Protein AF-A0A6I5NSA7-F1 (afdb_monomer)

pLDDT: mean 71.24, std 10.48, range [43.88, 86.69]

Mean predicted aligned error: 13.0 Å

Secondary structure (DSSP, 8-state):
--------------HHHHHHHHHHHHHHHHHHHGGG-S---HHHHHHHHHHTTHHHHHHHHHHHHHHHHHHH--S---HHHHHHHHHHHHHHHHHHHHHHH-

Structure (mmCIF, N/CA/C/O backbone):
data_AF-A0A6I5NSA7-F1
#
_entry.id   AF-A0A6I5NSA7-F1
#
loop_
_atom_site.group_PDB
_atom_site.id
_atom_site.type_symbol
_atom_site.label_atom_id
_atom_site.label_alt_id
_atom_site.label_comp_id
_atom_site.label_asym_id
_atom_site.label_entity_id
_atom_site.label_seq_id
_atom_site.pdbx_PDB_ins_code
_atom_site.Cartn_x
_atom_site.Cartn_y
_atom_site.Cartn_z
_atom_site.occupancy
_atom_site.B_iso_or_equiv
_atom_site.auth_seq_id
_atom_site.auth_comp_id
_atom_site.auth_asym_id
_atom_site.auth_atom_id
_atom_site.pdbx_PDB_model_num
ATOM 1 N N . MET A 1 1 ? -43.886 7.411 28.903 1.00 43.88 1 MET A N 1
ATOM 2 C CA . MET A 1 1 ? -43.4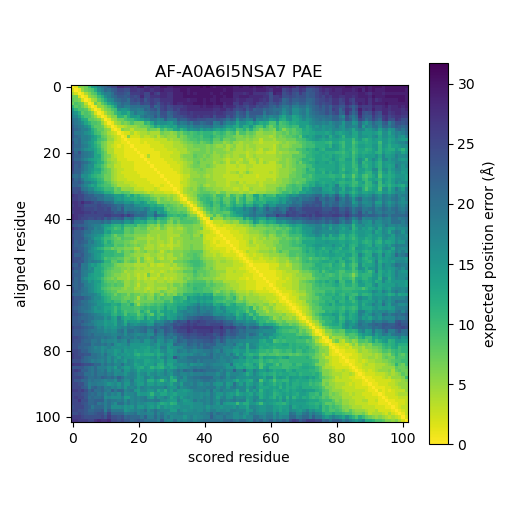25 6.986 27.559 1.00 43.88 1 MET A CA 1
ATOM 3 C C . MET A 1 1 ? -41.966 7.404 27.390 1.00 43.88 1 MET A C 1
ATOM 5 O O . MET A 1 1 ? -41.687 8.594 27.420 1.00 43.88 1 MET A O 1
ATOM 9 N N . LYS A 1 2 ? -41.023 6.449 27.347 1.00 45.75 2 LYS A N 1
ATOM 10 C CA . LYS A 1 2 ? -39.570 6.709 27.311 1.00 45.75 2 LYS A CA 1
ATOM 11 C C . LYS A 1 2 ? -39.136 7.108 25.895 1.00 45.75 2 LYS A C 1
ATOM 13 O O . LYS A 1 2 ? -39.235 6.294 24.983 1.00 45.75 2 LYS A O 1
ATOM 18 N N . GLN A 1 3 ? -38.651 8.337 25.719 1.00 48.06 3 GLN A N 1
ATOM 19 C CA . GLN A 1 3 ? -37.984 8.762 24.487 1.00 48.06 3 GLN A CA 1
ATOM 20 C C . GLN A 1 3 ? -36.615 8.075 24.398 1.00 48.06 3 GLN A C 1
ATOM 22 O O . GLN A 1 3 ? -35.752 8.276 25.251 1.00 48.06 3 GLN A O 1
ATOM 27 N N . ALA A 1 4 ? -36.427 7.237 23.381 1.00 54.59 4 ALA A N 1
ATOM 28 C CA . ALA A 1 4 ? -35.135 6.649 23.060 1.00 54.59 4 ALA A CA 1
ATOM 29 C C . ALA A 1 4 ? -34.254 7.720 22.399 1.00 54.59 4 ALA A C 1
ATOM 31 O O . ALA A 1 4 ? -34.458 8.097 21.245 1.00 54.59 4 ALA A O 1
ATOM 32 N N . SER A 1 5 ? -33.279 8.231 23.145 1.00 54.88 5 SER A N 1
ATOM 33 C CA . SER A 1 5 ? -32.248 9.132 22.644 1.00 54.88 5 SER A CA 1
ATOM 34 C C . SER A 1 5 ? -31.335 8.383 21.666 1.00 54.88 5 SER A C 1
ATOM 36 O O . SER A 1 5 ? -30.462 7.603 22.042 1.00 54.88 5 SER A O 1
ATOM 38 N N . SER A 1 6 ? -31.538 8.614 20.368 1.00 56.78 6 SER A N 1
ATOM 39 C CA . SER A 1 6 ? -30.638 8.143 19.312 1.00 56.78 6 SER A CA 1
ATOM 40 C C . SER A 1 6 ? -29.298 8.885 19.403 1.00 56.78 6 SER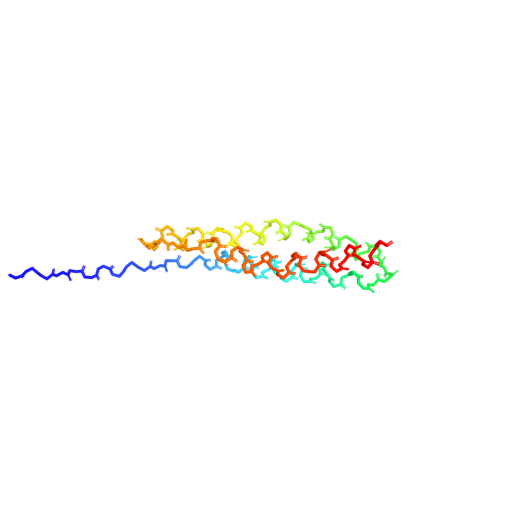 A C 1
ATOM 42 O O . SER A 1 6 ? -29.102 9.928 18.777 1.00 56.78 6 SER A O 1
ATOM 44 N N . ILE A 1 7 ? -28.350 8.340 20.168 1.00 56.31 7 ILE A N 1
ATOM 45 C CA . ILE A 1 7 ? -26.964 8.819 20.228 1.00 56.31 7 ILE A CA 1
ATOM 46 C C . ILE A 1 7 ? -26.300 8.554 18.866 1.00 56.31 7 ILE A C 1
ATOM 48 O O . ILE A 1 7 ? -25.774 7.470 18.608 1.00 56.31 7 ILE A O 1
ATOM 52 N N . LYS A 1 8 ? -26.296 9.552 17.971 1.00 47.94 8 LYS A N 1
ATOM 53 C CA . LYS A 1 8 ? -25.435 9.542 16.779 1.00 47.94 8 LYS A CA 1
ATOM 54 C C . LYS A 1 8 ? -23.983 9.669 17.240 1.00 47.94 8 LYS A C 1
ATOM 56 O O . LYS A 1 8 ? -23.501 10.771 17.493 1.00 47.94 8 LYS A O 1
ATOM 61 N N . ARG A 1 9 ? -23.263 8.549 17.338 1.00 53.22 9 ARG A N 1
ATOM 62 C CA . ARG A 1 9 ? -21.803 8.572 17.506 1.00 53.22 9 ARG A CA 1
ATOM 63 C C . ARG A 1 9 ? -21.189 9.243 16.272 1.00 53.22 9 ARG A C 1
ATOM 65 O O . ARG A 1 9 ? -21.200 8.673 15.183 1.00 53.22 9 ARG A O 1
ATOM 72 N N . LYS A 1 10 ? -20.692 10.476 16.426 1.00 51.69 10 LYS A N 1
ATOM 73 C CA . LYS A 1 10 ? -19.902 11.172 15.400 1.00 51.69 10 LYS A CA 1
ATOM 74 C C . LYS A 1 10 ? -18.604 10.391 15.215 1.00 51.69 10 LYS A C 1
ATOM 76 O O . LYS A 1 10 ? -17.728 10.417 16.073 1.00 51.69 10 LYS A O 1
ATOM 81 N N . HIS A 1 11 ? -18.512 9.669 14.108 1.00 58.53 11 HIS A N 1
ATOM 82 C CA . HIS A 1 11 ? -17.304 8.963 13.707 1.00 58.53 11 HIS A CA 1
ATOM 83 C C . HIS A 1 11 ? -16.224 10.005 13.394 1.00 58.53 11 HIS A C 1
ATOM 85 O O . HIS A 1 11 ? -16.350 10.762 12.427 1.00 58.53 11 HIS A O 1
ATOM 91 N N . LYS A 1 12 ? -15.230 10.144 14.276 1.00 65.81 12 LYS A N 1
ATOM 92 C CA . LYS A 1 12 ? -14.187 11.168 14.161 1.00 65.81 12 LYS A CA 1
ATOM 93 C C . LYS A 1 12 ? -13.186 10.679 13.113 1.00 65.81 12 LYS A C 1
ATOM 95 O O . LYS A 1 12 ? -12.296 9.898 13.422 1.00 65.81 12 LYS A O 1
ATOM 100 N N . ARG A 1 13 ? -13.381 11.082 11.853 1.00 66.12 13 ARG A N 1
ATOM 101 C CA . ARG A 1 13 ? -12.476 10.719 10.753 1.00 66.12 13 ARG A CA 1
ATOM 102 C C . ARG A 1 13 ? -11.074 11.254 11.048 1.00 66.12 13 ARG A C 1
ATOM 104 O O . ARG A 1 13 ? -10.904 12.451 11.276 1.00 66.12 13 ARG A O 1
ATOM 111 N N . LEU A 1 14 ? -10.087 10.366 11.042 1.00 74.62 14 LEU A N 1
ATOM 112 C CA . LEU A 1 14 ? -8.681 10.704 11.235 1.00 74.62 14 LEU A CA 1
ATOM 113 C C . LEU A 1 14 ? -8.088 11.165 9.900 1.00 74.62 14 LEU A C 1
ATOM 115 O O . LEU A 1 14 ? -7.432 10.400 9.202 1.00 74.62 14 LEU A O 1
ATOM 119 N N . ILE A 1 15 ? -8.319 12.434 9.559 1.00 79.81 15 ILE A N 1
ATOM 120 C CA . ILE A 1 15 ? -7.856 13.063 8.306 1.00 79.81 15 ILE A CA 1
ATOM 121 C C . ILE A 1 15 ? -6.351 12.875 8.075 1.00 79.81 15 ILE A C 1
ATOM 123 O O . ILE A 1 15 ? -5.930 12.657 6.944 1.00 79.81 15 ILE A O 1
ATOM 127 N N . GLY A 1 16 ? -5.543 12.901 9.141 1.00 80.19 16 GLY A N 1
ATOM 128 C CA . GLY A 1 16 ? -4.104 12.653 9.035 1.00 80.19 16 GLY A CA 1
ATOM 129 C C . GLY A 1 16 ? -3.787 11.260 8.488 1.00 80.19 16 GLY A C 1
ATOM 130 O O . GLY A 1 16 ? -2.960 11.130 7.594 1.00 80.19 16 GLY A O 1
ATOM 131 N N . VAL A 1 17 ? -4.488 10.225 8.960 1.00 78.56 17 VAL A N 1
ATOM 132 C CA . VAL A 1 17 ? -4.278 8.843 8.494 1.00 78.56 17 VAL A CA 1
ATOM 133 C C . VAL A 1 17 ? -4.680 8.699 7.026 1.00 78.56 17 VAL A C 1
ATOM 135 O O . VAL A 1 17 ? -3.985 8.026 6.271 1.00 78.56 17 VAL A O 1
ATOM 138 N N . ASP A 1 18 ? -5.756 9.365 6.603 1.00 80.38 18 ASP A N 1
ATOM 139 C CA . ASP A 1 18 ? -6.185 9.373 5.202 1.00 80.38 18 ASP A CA 1
ATOM 140 C C . ASP A 1 18 ? -5.169 10.090 4.289 1.00 80.38 18 ASP A C 1
ATOM 142 O O . ASP A 1 18 ? -4.873 9.593 3.201 1.00 80.38 18 ASP A O 1
ATOM 146 N N . LEU A 1 19 ? -4.582 11.206 4.742 1.00 84.38 19 LEU A N 1
ATOM 147 C CA . LEU A 1 19 ? -3.532 11.932 4.014 1.00 84.38 19 LEU A CA 1
ATOM 148 C C . LEU A 1 19 ? -2.269 11.080 3.852 1.00 84.38 19 LEU A C 1
ATOM 150 O O . LEU A 1 19 ? -1.771 10.905 2.741 1.00 84.38 19 LEU A O 1
ATOM 154 N N . PHE A 1 20 ? -1.782 10.512 4.955 1.00 82.50 20 PHE A N 1
ATOM 155 C CA . PHE A 1 20 ? -0.605 9.651 4.949 1.00 82.50 20 PHE A CA 1
ATOM 156 C C . PHE A 1 20 ? -0.819 8.395 4.096 1.00 82.50 20 PHE A C 1
ATOM 158 O O . PHE A 1 20 ? 0.076 7.982 3.365 1.00 82.50 20 PHE A O 1
ATOM 165 N N . ARG A 1 21 ? -2.026 7.820 4.115 1.00 81.00 21 ARG A N 1
ATOM 166 C CA . ARG A 1 21 ? -2.394 6.708 3.234 1.00 81.00 21 ARG A CA 1
ATOM 167 C C . ARG A 1 21 ? -2.358 7.106 1.758 1.00 81.00 21 ARG A C 1
ATOM 169 O O . ARG A 1 21 ? -1.874 6.325 0.946 1.00 81.00 21 ARG A O 1
ATOM 176 N N . GLY A 1 22 ? -2.860 8.293 1.411 1.00 83.69 22 GLY A N 1
ATOM 177 C CA . GLY A 1 22 ? -2.785 8.830 0.049 1.00 83.69 22 GLY A CA 1
ATOM 178 C C . GLY A 1 22 ? -1.342 9.005 -0.425 1.00 83.69 22 GLY A C 1
ATOM 179 O O . GLY A 1 22 ? -1.001 8.572 -1.524 1.00 83.69 22 GLY A O 1
ATOM 180 N N . LEU A 1 23 ? -0.483 9.552 0.439 1.00 86.12 23 LEU A N 1
ATOM 181 C CA . LEU A 1 23 ? 0.945 9.711 0.166 1.00 86.12 23 LEU A CA 1
ATOM 182 C C . LEU A 1 23 ? 1.623 8.354 -0.063 1.00 86.12 23 LEU A C 1
ATOM 184 O O . LEU A 1 23 ? 2.363 8.191 -1.028 1.00 86.12 23 LEU A O 1
ATOM 188 N N . SER A 1 24 ? 1.298 7.340 0.741 1.00 85.19 24 SER A N 1
ATOM 189 C CA . SER A 1 24 ? 1.845 5.998 0.536 1.00 85.19 24 SER A CA 1
ATOM 190 C C . SER A 1 24 ? 1.347 5.313 -0.732 1.00 85.19 24 SER A C 1
ATOM 192 O O . SER A 1 24 ? 2.128 4.613 -1.363 1.00 85.19 24 SER A O 1
ATOM 194 N N . ILE A 1 25 ? 0.098 5.533 -1.159 1.00 85.56 25 ILE A N 1
ATOM 195 C CA . ILE A 1 25 ? -0.376 5.036 -2.463 1.00 85.56 25 ILE A CA 1
ATOM 196 C C . ILE A 1 25 ? 0.457 5.648 -3.593 1.00 85.56 25 ILE A C 1
ATOM 198 O O . ILE A 1 25 ? 0.913 4.922 -4.471 1.00 85.56 25 ILE A O 1
ATOM 202 N N . PHE A 1 26 ? 0.676 6.965 -3.560 1.00 86.69 26 PHE A N 1
ATOM 203 C CA . PHE A 1 26 ? 1.465 7.668 -4.574 1.00 86.69 26 PHE A CA 1
ATOM 204 C C . PHE A 1 26 ? 2.896 7.123 -4.663 1.00 86.69 26 PHE A C 1
ATOM 206 O O . PHE A 1 26 ? 3.379 6.786 -5.739 1.00 86.69 26 PHE A O 1
ATOM 213 N N . CYS A 1 27 ? 3.525 6.947 -3.508 1.00 84.81 27 CYS A N 1
ATOM 214 C CA . CYS A 1 27 ? 4.820 6.307 -3.350 1.00 84.81 27 CYS A CA 1
ATOM 215 C C . CYS A 1 27 ? 4.884 4.880 -3.932 1.00 84.81 27 CYS A C 1
ATOM 217 O O . CYS A 1 27 ? 5.818 4.552 -4.656 1.00 84.81 27 CYS A O 1
ATOM 219 N N . VAL A 1 28 ? 3.882 4.037 -3.670 1.00 83.31 28 VAL A N 1
ATOM 220 C CA . VAL A 1 28 ? 3.825 2.669 -4.218 1.00 83.31 28 VAL A CA 1
ATOM 221 C C . VAL A 1 28 ? 3.697 2.679 -5.746 1.00 83.31 28 VAL A C 1
ATOM 223 O O . VAL A 1 28 ? 4.357 1.891 -6.419 1.00 83.31 28 VAL A O 1
ATOM 226 N N . VAL A 1 29 ? 2.894 3.592 -6.307 1.00 85.00 29 VAL A N 1
ATOM 227 C CA . VAL A 1 29 ? 2.772 3.759 -7.767 1.00 85.00 29 VAL A CA 1
ATOM 228 C C . VAL A 1 29 ? 4.094 4.220 -8.383 1.00 85.00 29 VAL A C 1
ATOM 230 O O . VAL A 1 29 ? 4.490 3.689 -9.420 1.00 85.00 29 VAL A O 1
ATOM 233 N N . LEU A 1 30 ? 4.795 5.163 -7.746 1.00 82.94 30 LEU A N 1
ATOM 234 C CA . LEU A 1 30 ? 6.128 5.594 -8.180 1.00 82.94 30 LEU A CA 1
ATOM 235 C C . LEU A 1 30 ? 7.118 4.426 -8.192 1.00 82.94 30 LEU A C 1
ATOM 237 O O . LEU A 1 30 ? 7.807 4.233 -9.187 1.00 82.94 30 LEU A O 1
ATOM 241 N N . MET A 1 31 ? 7.128 3.612 -7.134 1.00 80.06 31 MET A N 1
ATOM 242 C CA . MET A 1 31 ? 8.026 2.462 -7.013 1.00 80.06 31 MET A CA 1
ATOM 243 C C . MET A 1 31 ? 7.805 1.423 -8.121 1.00 80.06 31 MET A C 1
ATOM 245 O O . MET A 1 31 ? 8.760 0.899 -8.679 1.00 80.06 31 MET A O 1
ATOM 249 N N . HIS A 1 32 ? 6.550 1.146 -8.482 1.00 80.56 32 HIS A N 1
ATOM 250 C CA . HIS A 1 32 ? 6.230 0.216 -9.573 1.00 80.56 32 HIS A CA 1
ATOM 251 C C . HIS A 1 32 ? 6.344 0.825 -10.975 1.00 80.56 32 HIS A C 1
ATOM 253 O O . HIS A 1 32 ? 6.389 0.086 -11.955 1.00 80.56 32 HIS A O 1
ATOM 259 N N . SER A 1 33 ? 6.422 2.151 -11.099 1.00 77.50 33 SER A N 1
ATOM 260 C CA . SER A 1 33 ? 6.665 2.789 -12.399 1.00 77.50 33 SER A CA 1
ATOM 261 C C . SER A 1 33 ? 8.092 2.540 -12.912 1.00 77.50 33 SER A C 1
ATOM 263 O O . SER A 1 33 ? 8.342 2.697 -14.106 1.00 77.50 33 SER A O 1
ATOM 265 N N . ASP A 1 34 ? 9.010 2.123 -12.034 1.00 69.94 34 ASP A N 1
ATOM 266 C CA . ASP A 1 34 ? 10.402 1.815 -12.372 1.00 69.94 34 ASP A CA 1
ATOM 267 C C . ASP A 1 34 ? 10.604 0.447 -13.042 1.00 69.94 34 ASP A C 1
ATOM 269 O O . ASP A 1 34 ? 11.506 0.296 -13.861 1.00 69.94 34 ASP A O 1
ATOM 273 N N . GLU A 1 35 ? 9.736 -0.543 -12.792 1.00 65.19 35 GLU A N 1
ATOM 274 C CA . GLU A 1 35 ? 9.921 -1.920 -13.294 1.00 65.19 35 GLU A CA 1
ATOM 275 C C . GLU A 1 35 ? 9.978 -2.030 -14.839 1.00 65.19 35 GLU A C 1
ATOM 277 O O . GLU A 1 35 ? 10.362 -3.070 -15.378 1.00 65.19 35 GLU A O 1
ATOM 282 N N . GLY A 1 36 ? 9.637 -0.963 -15.573 1.00 61.34 36 GLY A N 1
ATOM 283 C CA . GLY A 1 36 ? 9.761 -0.869 -17.030 1.00 61.34 36 GLY A CA 1
ATOM 284 C C . GLY A 1 36 ? 11.008 -0.141 -17.560 1.00 61.34 36 GLY A C 1
ATOM 285 O O . GLY A 1 36 ? 11.264 -0.200 -18.766 1.00 61.34 36 GLY A O 1
ATOM 286 N N . MET A 1 37 ? 11.792 0.550 -16.722 1.00 63.56 37 MET A N 1
ATOM 287 C CA . MET A 1 37 ? 12.928 1.368 -17.170 1.00 63.56 37 MET A CA 1
ATOM 288 C C . MET A 1 37 ? 14.259 0.616 -17.044 1.00 63.56 37 MET A C 1
ATOM 290 O O . MET A 1 37 ? 14.839 0.482 -15.978 1.00 63.56 37 MET A O 1
ATOM 294 N N . LYS A 1 38 ? 14.815 0.172 -18.178 1.00 58.94 38 LYS A N 1
ATOM 295 C CA . LYS A 1 38 ? 16.104 -0.553 -18.252 1.00 58.94 38 LYS A CA 1
ATOM 296 C C . LYS A 1 38 ? 17.354 0.303 -17.969 1.00 58.94 38 LYS A C 1
ATOM 298 O O . LYS A 1 38 ? 18.466 -0.208 -18.053 1.00 58.94 38 LYS A O 1
ATOM 303 N N . SER A 1 39 ? 17.204 1.597 -17.686 1.00 58.88 39 SER A N 1
ATOM 304 C CA . SER A 1 39 ? 18.314 2.533 -17.467 1.00 58.88 39 SER A CA 1
ATOM 305 C C . SER A 1 39 ? 18.011 3.419 -16.263 1.00 58.88 39 SER A C 1
ATOM 307 O O . SER A 1 39 ? 17.631 4.581 -16.388 1.00 58.88 39 SER A O 1
ATOM 309 N N . THR A 1 40 ? 18.130 2.849 -15.068 1.00 63.59 40 THR A N 1
ATOM 310 C CA . THR A 1 40 ? 17.974 3.607 -13.827 1.00 63.59 40 THR A CA 1
ATOM 311 C C . THR A 1 40 ? 19.262 4.378 -13.552 1.00 63.59 40 THR A C 1
ATOM 313 O O . THR A 1 40 ? 20.307 3.799 -13.257 1.00 63.59 40 THR A O 1
ATOM 316 N N . THR A 1 41 ? 19.202 5.704 -13.674 1.00 70.88 41 THR A N 1
ATOM 317 C CA . THR A 1 41 ? 20.269 6.608 -13.214 1.00 70.88 41 THR A CA 1
ATOM 318 C C . THR A 1 41 ? 20.413 6.480 -11.692 1.00 70.88 41 THR A C 1
ATOM 320 O O . THR A 1 41 ? 19.409 6.300 -11.011 1.00 70.88 41 THR A O 1
ATOM 323 N N . SER A 1 42 ? 21.626 6.604 -11.135 1.00 74.00 42 SER A N 1
ATOM 324 C CA . SER A 1 42 ? 21.903 6.406 -9.692 1.00 74.00 42 SER A CA 1
ATOM 325 C C . SER A 1 42 ? 20.970 7.194 -8.755 1.00 74.00 42 SER A C 1
ATOM 327 O O . SER A 1 42 ? 20.612 6.708 -7.690 1.00 74.00 42 SER A O 1
ATOM 329 N N . PHE A 1 43 ? 20.521 8.378 -9.178 1.00 77.69 43 PHE A N 1
ATOM 330 C CA . PHE A 1 43 ? 19.569 9.218 -8.442 1.00 77.69 43 PHE A CA 1
ATOM 331 C C . PHE A 1 43 ? 18.164 8.601 -8.316 1.00 77.69 43 PHE A C 1
ATOM 333 O O . PHE A 1 43 ? 17.462 8.813 -7.334 1.00 77.69 43 PHE A O 1
ATOM 340 N N . TRP A 1 44 ? 17.737 7.823 -9.310 1.00 79.00 44 TRP A N 1
ATOM 341 C CA . TRP A 1 44 ? 16.429 7.176 -9.302 1.00 79.00 44 TRP A CA 1
ATOM 342 C C . TRP A 1 44 ? 16.367 6.025 -8.293 1.00 79.00 44 TRP A C 1
ATOM 344 O O . TRP A 1 44 ? 15.362 5.862 -7.607 1.00 79.00 44 TRP A O 1
ATOM 354 N N . LEU A 1 45 ? 17.473 5.293 -8.127 1.00 76.56 45 LEU A N 1
ATOM 355 C CA . LEU A 1 45 ? 17.590 4.240 -7.116 1.00 76.56 45 LEU A CA 1
ATOM 356 C C . LEU A 1 45 ? 17.478 4.801 -5.690 1.00 76.56 45 LEU A C 1
ATOM 358 O O . LEU A 1 45 ? 16.774 4.224 -4.868 1.00 76.56 45 LEU A O 1
ATOM 362 N N . GLU A 1 46 ? 18.076 5.965 -5.414 1.00 80.44 46 GLU A N 1
ATOM 363 C CA . GLU A 1 46 ? 17.935 6.634 -4.109 1.00 80.44 46 GLU A CA 1
ATOM 364 C C . GLU A 1 46 ? 16.483 7.042 -3.810 1.00 80.44 46 GLU A C 1
ATOM 366 O O . GLU A 1 46 ? 16.025 6.939 -2.671 1.00 80.44 46 GLU A O 1
ATOM 371 N N . ILE A 1 47 ? 15.730 7.468 -4.832 1.00 79.94 47 ILE A N 1
ATOM 372 C CA . ILE A 1 47 ? 14.301 7.783 -4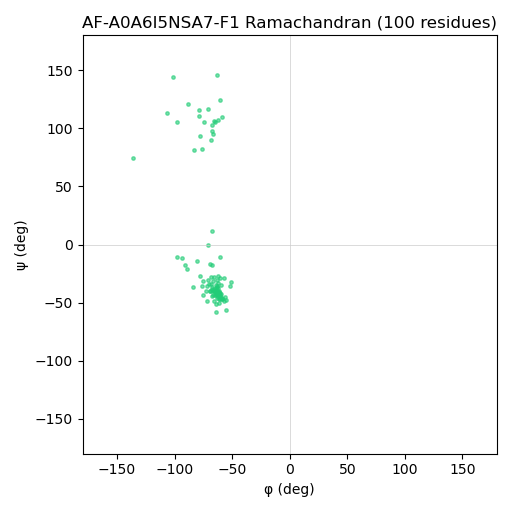.692 1.00 79.94 47 ILE A CA 1
ATOM 373 C C . ILE A 1 47 ? 13.501 6.516 -4.379 1.00 79.94 47 ILE A C 1
ATOM 375 O O . ILE A 1 47 ? 12.640 6.543 -3.500 1.00 79.94 47 ILE A O 1
ATOM 379 N N . ILE A 1 48 ? 13.778 5.407 -5.068 1.00 80.81 48 ILE A N 1
ATOM 380 C CA . ILE A 1 48 ? 13.115 4.120 -4.827 1.00 80.81 48 ILE A CA 1
ATOM 381 C C . ILE A 1 48 ? 13.380 3.637 -3.395 1.00 80.81 48 ILE A C 1
ATOM 383 O O . ILE A 1 48 ? 12.429 3.305 -2.683 1.00 80.81 48 ILE A O 1
ATOM 387 N N . ASP A 1 49 ? 14.633 3.680 -2.936 1.00 79.00 49 ASP A N 1
ATOM 388 C CA . ASP A 1 49 ? 15.013 3.286 -1.574 1.00 79.00 49 ASP A CA 1
ATOM 389 C C . ASP A 1 49 ? 14.350 4.171 -0.512 1.00 79.00 49 ASP A C 1
ATOM 391 O O . ASP A 1 49 ? 13.834 3.670 0.492 1.00 79.00 49 ASP A O 1
ATOM 395 N N . PHE A 1 50 ? 14.274 5.486 -0.748 1.00 82.56 50 PHE A N 1
ATOM 396 C CA . PHE A 1 50 ? 13.564 6.405 0.144 1.00 82.56 50 PHE A CA 1
ATOM 397 C C . PHE A 1 50 ? 12.064 6.098 0.220 1.00 82.56 50 PHE A C 1
ATOM 399 O O . PHE A 1 50 ? 11.425 6.323 1.247 1.00 82.56 50 PHE A O 1
ATOM 406 N N . VAL A 1 51 ? 11.485 5.576 -0.858 1.00 81.75 51 VAL A N 1
ATOM 407 C CA . VAL A 1 51 ? 10.051 5.312 -0.979 1.00 81.75 51 VAL A CA 1
ATOM 408 C C . VAL A 1 51 ? 9.679 3.874 -0.581 1.00 81.75 51 VAL A C 1
ATOM 410 O O . VAL A 1 51 ? 8.508 3.591 -0.313 1.00 81.75 51 VAL A O 1
ATOM 413 N N . ALA A 1 52 ? 10.653 2.978 -0.409 1.00 76.75 52 ALA A N 1
ATOM 414 C CA . ALA A 1 52 ? 10.439 1.577 -0.041 1.00 76.75 52 ALA A CA 1
ATOM 415 C C . ALA A 1 52 ? 9.658 1.391 1.280 1.00 76.75 52 ALA A C 1
ATOM 417 O O . ALA A 1 52 ? 8.893 0.432 1.428 1.00 76.75 52 ALA A O 1
ATOM 418 N N . PHE A 1 53 ? 9.753 2.334 2.231 1.00 79.88 53 PHE A N 1
ATOM 419 C CA . PHE A 1 53 ? 8.973 2.287 3.481 1.00 79.88 53 PHE A CA 1
ATOM 420 C C . PHE A 1 53 ? 7.459 2.482 3.266 1.00 79.88 53 PHE A C 1
ATOM 422 O O . PHE A 1 53 ? 6.649 2.158 4.142 1.00 79.88 53 PHE A O 1
ATOM 429 N N . ALA A 1 54 ? 7.045 3.010 2.113 1.00 82.12 54 ALA A N 1
ATOM 430 C CA . ALA A 1 54 ? 5.651 3.330 1.846 1.00 82.12 54 ALA A CA 1
ATOM 431 C C . ALA A 1 54 ? 4.766 2.084 1.726 1.00 82.12 54 ALA A C 1
ATOM 433 O O . ALA A 1 54 ? 3.588 2.149 2.073 1.00 82.12 54 ALA A O 1
ATOM 434 N N . VAL A 1 55 ? 5.313 0.941 1.300 1.00 77.06 55 VAL A N 1
ATOM 435 C CA . VAL A 1 55 ? 4.578 -0.331 1.197 1.00 77.06 55 VAL A CA 1
ATOM 436 C C . VAL A 1 55 ? 4.101 -0.831 2.572 1.00 77.06 55 VAL A C 1
ATOM 438 O O . VAL A 1 55 ? 2.885 -0.979 2.753 1.00 77.06 55 VAL A O 1
ATOM 441 N N . PRO A 1 56 ? 4.981 -1.062 3.575 1.00 77.44 56 PRO A N 1
ATOM 442 C CA . PRO A 1 56 ? 4.536 -1.502 4.897 1.00 77.44 56 PRO A CA 1
ATOM 443 C C . PRO A 1 56 ? 3.629 -0.464 5.570 1.00 77.44 56 PRO A C 1
ATOM 445 O O . PRO A 1 56 ? 2.662 -0.829 6.242 1.00 77.44 56 PRO A O 1
ATOM 448 N N . PHE A 1 57 ? 3.864 0.827 5.330 1.00 80.25 57 PHE A N 1
ATOM 449 C CA . PHE A 1 57 ? 3.019 1.895 5.855 1.00 80.25 57 PHE A CA 1
ATOM 450 C C . PHE A 1 57 ? 1.620 1.934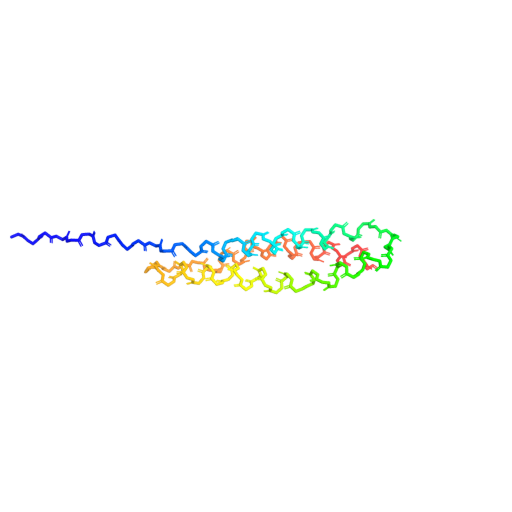 5.202 1.00 80.25 57 PHE A C 1
ATOM 452 O O . PHE A 1 57 ? 0.606 2.116 5.887 1.00 80.25 57 PHE A O 1
ATOM 459 N N . PHE A 1 58 ? 1.521 1.715 3.889 1.00 81.00 58 PHE A N 1
ATOM 460 C CA . PHE A 1 58 ? 0.250 1.624 3.165 1.00 81.00 58 PHE A CA 1
ATOM 461 C C . PHE A 1 58 ? -0.617 0.471 3.686 1.00 81.00 58 PHE A C 1
ATOM 463 O O . PHE A 1 58 ? -1.829 0.631 3.885 1.00 81.00 58 PHE A O 1
ATOM 470 N N . ILE A 1 59 ? 0.006 -0.680 3.952 1.00 78.88 59 ILE A N 1
ATOM 471 C CA . ILE A 1 59 ? -0.666 -1.845 4.534 1.00 78.88 59 ILE A CA 1
ATOM 472 C C . ILE A 1 59 ? -1.123 -1.523 5.960 1.00 78.88 59 ILE A C 1
ATOM 474 O O . ILE A 1 59 ? -2.297 -1.721 6.280 1.00 78.88 59 ILE A O 1
ATOM 478 N N . ALA A 1 60 ? -0.241 -0.960 6.792 1.00 80.56 60 ALA A N 1
ATOM 479 C CA . ALA A 1 60 ? -0.549 -0.606 8.176 1.00 80.56 60 ALA A CA 1
ATOM 480 C C . ALA A 1 60 ? -1.720 0.385 8.281 1.00 80.56 60 ALA A C 1
ATOM 482 O O . ALA A 1 60 ? -2.662 0.147 9.036 1.00 80.56 60 ALA A O 1
ATOM 483 N N . THR A 1 61 ? -1.724 1.458 7.485 1.00 80.06 61 THR A N 1
ATOM 484 C CA . THR A 1 61 ? -2.805 2.462 7.489 1.00 80.06 61 THR A CA 1
ATOM 485 C C . THR A 1 61 ? -4.119 1.917 6.932 1.00 80.06 61 THR A C 1
ATOM 487 O O . THR A 1 61 ? -5.186 2.167 7.500 1.00 80.06 61 THR A O 1
ATOM 490 N N . SER A 1 62 ? -4.068 1.118 5.863 1.00 76.12 62 SER A N 1
ATOM 491 C CA . SER A 1 62 ? -5.256 0.471 5.295 1.00 76.12 62 SER A CA 1
ATOM 492 C C . SER A 1 62 ? -5.883 -0.532 6.269 1.00 76.12 62 SER A C 1
ATOM 494 O O . SER A 1 62 ? -7.113 -0.617 6.361 1.00 76.12 62 SER A O 1
ATOM 496 N N . PHE A 1 63 ? -5.060 -1.260 7.030 1.00 74.75 63 PHE A N 1
ATOM 497 C CA . PHE A 1 63 ? -5.528 -2.198 8.046 1.00 74.75 63 PHE A CA 1
ATOM 498 C C . PHE A 1 63 ? -6.031 -1.474 9.299 1.00 74.75 63 PHE A C 1
ATOM 500 O O . PHE A 1 63 ? -7.121 -1.781 9.772 1.00 74.75 63 PHE A O 1
ATOM 507 N N . TYR A 1 64 ? -5.316 -0.451 9.779 1.00 73.69 64 TYR A N 1
ATOM 508 C CA . TYR A 1 64 ? -5.717 0.371 10.924 1.00 73.69 64 TYR A CA 1
ATOM 509 C C . TYR A 1 64 ? -7.094 1.011 10.716 1.00 73.69 64 TYR A C 1
ATOM 511 O O . TYR A 1 64 ? -7.981 0.855 11.553 1.00 73.69 64 TYR A O 1
ATOM 519 N N . LEU A 1 65 ? -7.325 1.640 9.557 1.00 67.94 65 LEU A N 1
ATOM 520 C CA . LEU A 1 65 ? -8.638 2.193 9.210 1.00 67.94 65 LEU A CA 1
ATOM 521 C C . LEU A 1 65 ? -9.711 1.105 9.089 1.00 67.94 65 LEU A C 1
ATOM 523 O O . LEU A 1 65 ? -10.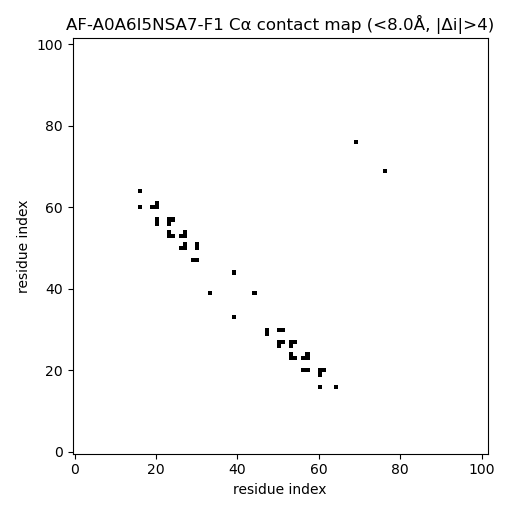865 1.327 9.450 1.00 67.94 65 LEU A O 1
ATOM 527 N N . SER A 1 66 ? -9.351 -0.081 8.593 1.00 66.75 66 SER A N 1
ATOM 528 C CA . SER A 1 66 ? -10.283 -1.209 8.502 1.00 66.75 66 SER A CA 1
ATOM 529 C C . SER A 1 66 ? -10.678 -1.744 9.884 1.00 66.75 66 SER A C 1
ATOM 531 O O . SER A 1 66 ? -11.850 -2.054 10.096 1.00 66.75 66 SER A O 1
ATOM 533 N N . VAL A 1 67 ? -9.739 -1.793 10.834 1.00 67.69 67 VAL A N 1
ATOM 534 C CA . VAL A 1 67 ? -9.952 -2.236 12.223 1.00 67.69 67 VAL A CA 1
ATOM 535 C C . VAL A 1 67 ? -10.672 -1.172 13.061 1.00 67.69 67 VAL A C 1
ATOM 537 O O . VAL A 1 67 ? -11.533 -1.506 13.872 1.00 67.69 67 VAL A O 1
ATOM 540 N N . ASP A 1 68 ? -10.420 0.117 12.848 1.00 64.12 68 ASP A N 1
ATOM 541 C CA . ASP A 1 68 ? -11.184 1.182 13.514 1.00 64.12 68 ASP A CA 1
ATOM 542 C C . ASP A 1 68 ? -12.660 1.193 13.055 1.00 64.12 68 ASP A C 1
ATOM 544 O O . ASP A 1 68 ? -13.610 1.275 13.848 1.00 64.12 68 ASP A O 1
ATOM 548 N N . LYS A 1 69 ? -12.885 0.967 11.754 1.00 61.53 69 LYS A N 1
ATOM 549 C CA . LYS A 1 69 ? -14.231 0.795 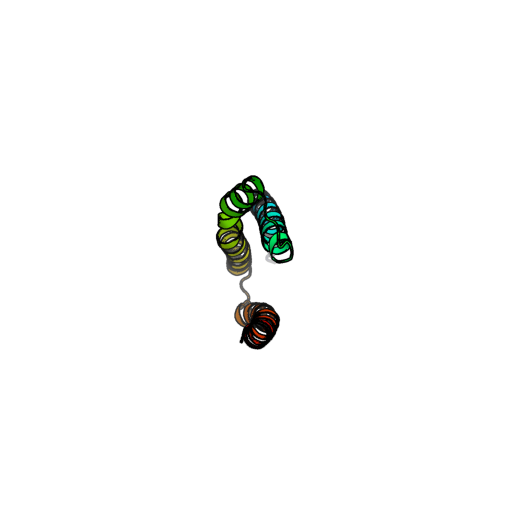11.189 1.00 61.53 69 LYS A CA 1
ATOM 550 C C . LYS A 1 69 ? -14.939 -0.468 11.701 1.00 61.53 69 LYS A C 1
ATOM 552 O O . LYS A 1 69 ? -16.170 -0.480 11.779 1.00 61.53 69 LYS A O 1
ATOM 557 N N . LEU A 1 70 ? -14.166 -1.492 12.073 1.00 59.53 70 LEU A N 1
ATOM 558 C CA . LEU A 1 70 ? -14.627 -2.728 12.706 1.00 59.53 70 LEU A CA 1
ATOM 559 C C . LEU A 1 70 ? -15.070 -2.488 14.153 1.00 59.53 70 LEU A C 1
ATOM 561 O O . LEU A 1 70 ? -16.177 -2.859 14.522 1.00 59.53 70 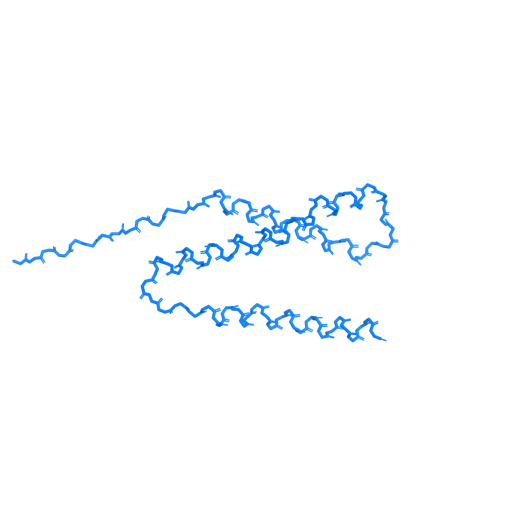LEU A O 1
ATOM 565 N N . LYS A 1 71 ? -14.250 -1.802 14.959 1.00 59.44 71 LYS A N 1
ATOM 566 C CA . LYS A 1 71 ? -14.546 -1.521 16.378 1.00 59.44 71 LYS A CA 1
ATOM 567 C C . LYS A 1 71 ? -15.799 -0.665 16.580 1.00 59.44 71 LYS A C 1
ATOM 569 O O . LYS A 1 71 ? -16.445 -0.717 17.623 1.00 59.44 71 LYS A O 1
ATOM 574 N N . SER A 1 72 ? -16.122 0.153 15.588 1.00 62.47 72 SER A N 1
ATOM 575 C CA . SER A 1 72 ? -17.235 1.100 15.619 1.00 62.47 72 SER A CA 1
ATOM 576 C C . SER A 1 72 ? -18.559 0.542 15.088 1.00 62.47 72 SER A C 1
ATOM 578 O O . SER A 1 72 ? -19.609 1.112 15.388 1.00 62.47 72 SER A O 1
ATOM 580 N N . ASN A 1 73 ? -18.540 -0.568 14.341 1.00 58.44 73 ASN A N 1
ATOM 581 C CA . ASN A 1 73 ? -19.741 -1.256 13.873 1.00 58.44 73 ASN A CA 1
ATOM 582 C C . ASN A 1 73 ? -19.938 -2.551 14.670 1.00 58.44 73 ASN A C 1
ATOM 584 O O . ASN A 1 73 ? -19.188 -3.500 14.511 1.00 58.44 73 ASN A O 1
ATOM 588 N N . LEU A 1 74 ? -21.003 -2.626 15.472 1.00 57.81 74 LEU A N 1
ATOM 589 C CA . LEU A 1 74 ? -21.409 -3.816 16.248 1.00 57.81 74 LEU A CA 1
ATOM 590 C C . LEU A 1 74 ? -21.889 -5.007 15.380 1.00 57.81 74 LEU A C 1
ATOM 592 O O . LEU A 1 74 ? -22.486 -5.946 15.897 1.00 57.81 74 LEU A O 1
ATOM 596 N N . LYS A 1 75 ? -21.681 -4.968 14.057 1.00 61.34 75 LYS A N 1
ATOM 597 C CA . LYS A 1 75 ? -22.046 -6.043 13.125 1.00 61.34 75 LYS A CA 1
ATOM 598 C C . LYS A 1 75 ? -20.805 -6.865 12.766 1.00 61.34 75 LYS A C 1
ATOM 600 O O . LYS A 1 75 ? -19.741 -6.268 12.600 1.00 61.34 75 LYS A O 1
ATOM 605 N N . PRO A 1 76 ? -20.932 -8.192 12.575 1.00 59.69 76 PRO A N 1
ATOM 606 C CA . PRO A 1 76 ? -19.837 -9.021 12.089 1.00 59.69 76 PRO A CA 1
ATOM 607 C C . PRO A 1 76 ? -19.395 -8.482 10.729 1.00 59.69 76 PRO A C 1
ATOM 609 O O . PRO A 1 76 ? -20.138 -8.511 9.749 1.00 59.69 76 PRO A O 1
ATOM 612 N N . TYR A 1 77 ? -18.207 -7.896 10.691 1.00 60.94 77 TYR A N 1
ATOM 613 C CA . TYR A 1 77 ? -17.648 -7.339 9.472 1.00 60.94 77 TYR A CA 1
ATOM 614 C C . TYR A 1 77 ? -16.874 -8.461 8.774 1.00 60.94 77 TYR A C 1
ATOM 616 O O . TYR A 1 77 ? -15.934 -9.005 9.365 1.00 60.94 77 TYR A O 1
ATOM 624 N N . PRO A 1 78 ? -17.230 -8.830 7.536 1.00 68.19 78 PRO A N 1
ATOM 625 C CA . PRO A 1 78 ? -16.557 -9.907 6.831 1.00 68.19 78 PRO A CA 1
ATOM 626 C C . PRO A 1 78 ? -15.201 -9.411 6.310 1.00 68.19 78 PRO A C 1
ATOM 628 O O . PRO A 1 78 ? -15.047 -9.006 5.157 1.00 68.19 78 PRO A O 1
ATOM 631 N N . LEU A 1 79 ? -14.194 -9.413 7.189 1.00 64.44 79 LEU A N 1
ATOM 632 C CA . LEU A 1 79 ? -12.802 -9.140 6.821 1.00 64.44 79 LEU A CA 1
ATOM 633 C C . LEU A 1 79 ? -12.300 -10.158 5.789 1.00 64.44 79 LEU A C 1
ATOM 635 O O . LEU A 1 79 ? -11.556 -9.791 4.885 1.00 64.44 79 LEU A O 1
ATOM 639 N N . GLN A 1 80 ? -12.763 -11.407 5.891 1.00 65.25 80 GLN A N 1
ATOM 640 C CA . GLN A 1 80 ? -12.378 -12.513 5.014 1.00 65.25 80 GLN A CA 1
ATOM 641 C C . GLN A 1 80 ? -12.783 -12.279 3.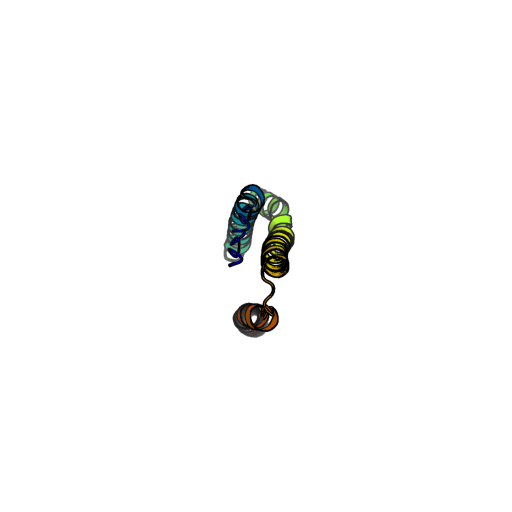553 1.00 65.25 80 GLN A C 1
ATOM 643 O O . GLN A 1 80 ? -11.963 -12.490 2.664 1.00 65.25 80 GLN A O 1
ATOM 648 N N . ASP A 1 81 ? -13.991 -11.770 3.291 1.00 67.50 81 ASP A N 1
ATOM 649 C CA . ASP A 1 81 ? -14.451 -11.504 1.919 1.00 67.50 81 ASP A CA 1
ATOM 650 C C . ASP A 1 81 ? -13.671 -10.367 1.258 1.00 67.50 81 ASP A C 1
ATOM 652 O O . ASP A 1 81 ? -13.358 -10.412 0.067 1.00 67.50 81 ASP A O 1
ATOM 656 N N . ARG A 1 82 ? -13.304 -9.344 2.037 1.00 67.50 82 ARG A N 1
ATOM 657 C CA . ARG A 1 82 ? -12.486 -8.237 1.529 1.00 67.50 82 ARG A CA 1
ATOM 658 C C . ARG A 1 82 ? -11.038 -8.648 1.303 1.00 67.50 82 ARG A C 1
ATOM 660 O O . ARG A 1 82 ? -10.468 -8.238 0.296 1.00 67.50 82 ARG A O 1
ATOM 667 N N . LEU A 1 83 ? -10.467 -9.458 2.199 1.00 71.50 83 LEU A N 1
ATOM 668 C CA . LEU A 1 83 ? -9.129 -10.013 2.006 1.00 71.50 83 LEU A CA 1
ATOM 669 C C . LEU A 1 83 ? -9.096 -10.921 0.779 1.00 71.50 83 LEU A C 1
ATOM 671 O O . LEU A 1 83 ? -8.215 -10.746 -0.051 1.00 71.50 83 LEU A O 1
ATOM 675 N N . LYS A 1 84 ? -10.084 -11.814 0.610 1.00 70.06 84 LYS A N 1
ATOM 676 C CA . LYS A 1 84 ? -10.217 -12.654 -0.591 1.00 70.06 84 LYS A CA 1
ATOM 677 C C . LYS A 1 84 ? -10.265 -11.809 -1.854 1.00 70.06 84 LYS A C 1
ATOM 679 O O . LYS A 1 84 ? -9.496 -12.058 -2.771 1.00 70.06 84 LYS A O 1
ATOM 684 N N . ARG A 1 85 ? -11.092 -10.762 -1.875 1.00 73.69 85 ARG A N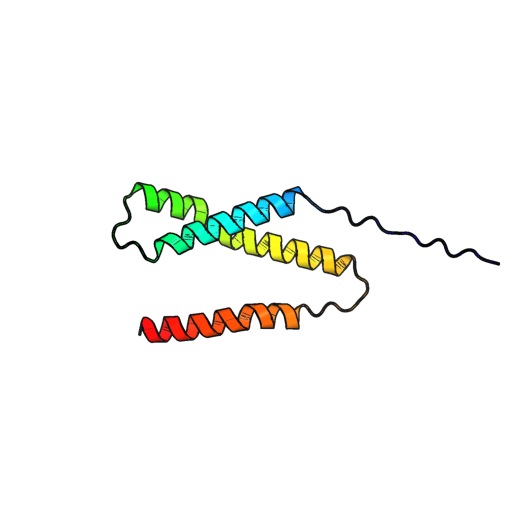 1
ATOM 685 C CA . ARG A 1 85 ? -11.203 -9.857 -3.025 1.00 73.69 85 ARG A CA 1
ATOM 686 C C . ARG A 1 85 ? -9.892 -9.135 -3.365 1.00 73.69 85 ARG A C 1
ATOM 688 O O . ARG A 1 85 ? -9.690 -8.809 -4.529 1.00 73.69 85 ARG A O 1
ATOM 695 N N . LEU A 1 86 ? -9.021 -8.882 -2.386 1.00 69.94 86 LEU A N 1
ATOM 696 C CA . LEU A 1 86 ? -7.696 -8.296 -2.616 1.00 69.94 86 LEU A CA 1
ATOM 697 C C . LEU A 1 86 ? -6.652 -9.356 -3.009 1.00 69.94 86 LEU A C 1
ATOM 699 O O . LEU A 1 86 ? -5.817 -9.104 -3.870 1.00 69.94 86 LEU A O 1
ATOM 703 N N . PHE A 1 87 ? -6.731 -10.554 -2.427 1.00 73.75 87 PHE A N 1
ATOM 704 C CA . PHE A 1 87 ? -5.845 -11.677 -2.729 1.00 73.75 87 PHE A CA 1
ATOM 705 C C . PHE A 1 87 ? -6.088 -12.265 -4.121 1.00 73.75 87 PHE A C 1
ATOM 707 O O . PHE A 1 87 ? -5.131 -12.681 -4.757 1.00 73.75 87 PHE A O 1
ATOM 714 N N . THR A 1 88 ? -7.327 -12.288 -4.627 1.00 73.25 88 THR A N 1
ATOM 715 C CA . THR A 1 88 ? -7.642 -12.839 -5.956 1.00 73.25 88 THR A CA 1
ATOM 716 C C . THR A 1 88 ? -6.830 -12.194 -7.085 1.00 73.25 88 THR A C 1
ATOM 718 O O . THR A 1 88 ? -6.130 -12.937 -7.770 1.00 73.25 88 THR A O 1
ATOM 721 N N . PRO A 1 89 ? -6.849 -10.860 -7.295 1.00 77.81 89 PRO A N 1
ATOM 722 C CA . PRO A 1 89 ? -6.042 -10.248 -8.348 1.00 77.81 89 PRO A CA 1
ATOM 723 C C . PRO A 1 89 ? -4.544 -10.432 -8.096 1.00 77.81 89 PRO A C 1
ATOM 725 O O . PRO A 1 89 ? -3.800 -10.650 -9.043 1.00 77.81 89 PRO A O 1
ATOM 728 N N . TYR A 1 90 ? -4.110 -10.410 -6.832 1.00 72.69 90 TYR A N 1
ATOM 729 C CA . TYR A 1 90 ? -2.701 -10.535 -6.468 1.00 72.69 90 TYR A CA 1
ATOM 730 C C . TYR A 1 90 ? -2.140 -11.929 -6.767 1.00 72.69 90 TYR A C 1
ATOM 732 O O . TYR A 1 90 ? -1.067 -12.049 -7.349 1.00 72.69 90 TYR A O 1
ATOM 740 N N . ILE A 1 91 ? -2.883 -12.986 -6.424 1.00 78.44 91 ILE A N 1
ATOM 741 C CA . ILE A 1 91 ? -2.532 -14.374 -6.747 1.00 78.44 91 ILE A CA 1
ATOM 742 C C . ILE A 1 91 ? -2.517 -14.558 -8.264 1.00 78.44 91 ILE A C 1
ATOM 744 O O . ILE A 1 91 ? -1.577 -15.145 -8.787 1.00 78.44 91 ILE A O 1
ATOM 748 N N . PHE A 1 92 ? -3.517 -14.030 -8.975 1.00 80.75 92 PHE A N 1
ATOM 749 C CA . PHE A 1 92 ? -3.591 -14.158 -10.431 1.00 80.75 92 PHE A CA 1
ATOM 750 C C . PHE A 1 92 ? -2.384 -13.509 -11.119 1.00 80.75 92 PHE A C 1
ATOM 752 O O . PHE A 1 92 ? -1.755 -14.126 -11.976 1.00 80.75 92 PHE A O 1
ATOM 759 N N . TRP A 1 93 ? -2.012 -12.301 -10.687 1.00 73.00 93 TRP A N 1
ATOM 760 C CA . TRP A 1 93 ? -0.826 -11.603 -11.184 1.00 73.00 93 TRP A CA 1
ATOM 761 C C . TRP A 1 93 ? 0.474 -12.300 -10.778 1.00 73.00 93 TRP A C 1
ATOM 763 O O . TRP A 1 93 ? 1.378 -12.424 -11.595 1.00 73.00 93 TRP A O 1
ATOM 773 N N . SER A 1 94 ? 0.556 -12.810 -9.547 1.00 71.88 94 SER A N 1
ATOM 774 C CA . SER A 1 94 ? 1.734 -13.541 -9.060 1.00 71.88 94 SER A CA 1
ATOM 775 C C . SER A 1 94 ? 1.971 -14.822 -9.856 1.00 71.88 94 SER A C 1
ATOM 777 O O . SER A 1 94 ? 3.107 -15.122 -10.206 1.00 71.88 94 SER A O 1
ATOM 779 N N . ILE A 1 95 ? 0.903 -15.556 -10.186 1.00 80.81 95 ILE A N 1
ATOM 780 C CA . ILE A 1 95 ? 0.973 -16.736 -11.054 1.00 80.81 95 ILE A CA 1
ATOM 781 C C . ILE A 1 95 ? 1.489 -16.324 -12.435 1.00 80.81 95 ILE A C 1
ATOM 783 O O . ILE A 1 95 ? 2.450 -16.910 -12.923 1.00 80.81 95 ILE A O 1
ATOM 787 N N . PHE A 1 96 ? 0.903 -15.287 -13.040 1.00 77.69 96 PHE A N 1
ATOM 788 C CA . PHE A 1 96 ? 1.316 -14.806 -14.360 1.00 77.69 96 PHE A CA 1
ATOM 789 C C . PHE A 1 96 ? 2.784 -14.355 -14.387 1.00 77.69 96 PHE A C 1
ATOM 791 O O . PHE A 1 96 ? 3.525 -14.697 -15.304 1.00 77.69 96 PHE A O 1
ATOM 798 N N . TYR A 1 97 ? 3.224 -13.638 -13.352 1.00 73.94 97 TYR A N 1
ATOM 799 C CA . TYR A 1 97 ? 4.604 -13.185 -13.196 1.00 73.94 97 TYR A CA 1
ATOM 800 C C . TYR A 1 97 ? 5.584 -14.350 -13.019 1.00 73.94 97 TYR A C 1
ATOM 802 O O . TYR A 1 97 ? 6.641 -14.355 -13.646 1.00 73.94 97 TYR A O 1
ATOM 810 N N . LEU A 1 98 ? 5.237 -15.354 -12.204 1.00 74.19 98 LEU A N 1
ATOM 811 C CA . LEU A 1 98 ? 6.060 -16.555 -12.045 1.00 74.19 98 LEU A CA 1
ATOM 812 C C . LEU A 1 98 ? 6.213 -17.312 -13.367 1.00 74.19 98 LEU A C 1
ATOM 814 O O . LEU A 1 98 ? 7.315 -17.746 -13.671 1.00 74.19 98 LEU A O 1
ATOM 818 N N . PHE A 1 99 ? 5.149 -17.416 -14.168 1.00 78.25 99 PHE A N 1
ATOM 819 C CA . PHE A 1 99 ? 5.218 -18.031 -15.497 1.00 78.25 99 PHE A CA 1
ATOM 820 C C . PHE A 1 99 ? 5.981 -17.194 -16.528 1.00 78.25 99 PHE A C 1
ATOM 822 O O . PHE A 1 99 ? 6.575 -17.763 -17.430 1.00 78.25 99 PHE A O 1
ATOM 829 N N . TYR A 1 100 ? 5.965 -15.866 -16.422 1.00 73.62 100 TYR A N 1
ATOM 830 C CA . TYR A 1 100 ? 6.736 -14.995 -17.314 1.00 73.62 100 TYR A CA 1
ATOM 831 C C . TYR A 1 100 ? 8.238 -14.987 -16.986 1.00 73.62 100 TYR A C 1
ATOM 833 O O . TYR A 1 100 ? 9.065 -14.777 -17.869 1.00 73.62 100 TYR A O 1
ATOM 841 N N . LYS A 1 101 ? 8.589 -15.159 -15.707 1.00 60.41 101 LYS A N 1
ATOM 842 C CA . LYS A 1 101 ? 9.977 -15.130 -15.229 1.00 60.41 101 LYS A CA 1
ATOM 843 C C . LYS A 1 101 ? 10.665 -16.505 -15.254 1.00 60.41 101 LYS A C 1
ATOM 845 O O . LYS A 1 101 ? 11.894 -16.535 -15.198 1.00 60.41 101 LYS A O 1
ATOM 850 N N . ALA A 1 102 ? 9.897 -17.597 -15.271 1.00 51.50 102 ALA A N 1
ATOM 851 C CA . ALA A 1 102 ? 10.384 -18.972 -15.430 1.00 51.50 102 ALA A CA 1
ATOM 852 C C . ALA A 1 102 ? 10.751 -19.273 -16.889 1.00 51.50 102 ALA A C 1
ATOM 854 O O . ALA A 1 102 ? 11.751 -19.999 -17.083 1.00 51.50 102 ALA A O 1
#

Solvent-accessible surface area (backbone atoms only — not comparable to full-atom values): 6187 Å² total; per-residue (Å²): 135,88,82,80,79,80,78,76,78,78,78,79,78,60,62,66,57,55,51,54,34,51,52,18,51,54,35,46,54,56,54,61,63,48,85,79,54,95,75,73,53,76,71,54,54,55,52,42,62,71,35,57,62,23,53,66,48,33,52,50,43,56,46,50,56,53,49,54,58,44,78,73,40,98,58,94,70,68,60,64,62,55,49,48,64,57,46,52,61,50,53,55,49,48,52,53,49,52,65,72,72,105

Radius of gyration: 20.0 Å; Cα contacts (8 Å, |Δi|>4): 26; chains: 1; bounding box: 65×32×46 Å

Foldseek 3Di:
DDDDPPPPPPPPDPVVLVVLLVVLVVLVVLLVVCVPDPDDDPVSVVSNVVSVVSVVSNVVSVVVVVVSVVVPDPDPDPPVVVVCVVVVVVVVVVVVVVVVVD

Sequence (102 aa):
MKQASSIKRKHKRLIGVDLFRGLSIFCVVLMHSDEGMKSTTSFWLEIIDFVAFAVPFFIATSFYLSVDKLKSNLKPYPLQDRLKRLFTPYIFWSIFYLFYKA